Protein AF-A0A3P8HEU4-F1 (afdb_monomer)

Foldseek 3Di:
DDPPAAEAEDLAAVLLVVLQCLLQVQFDWDWDFDWDDDPPSYTYRPHTQTADRDHDPCVVVVVVVVVVVVPPCVCVPVPVPPPDDVVSVVLSVVCVVVSVSNLADHNVNCVVPVVRDSRCVVVSVVSVD

Nearest PDB structures (foldseek):
  4o8y-assembly1_B  TM=6.433E-01  e=1.343E-02  Saccharomyces cerevisiae S288C
  4ocl-assembly2_E  TM=6.417E-01  e=1.627E-02  Saccharomyces cerevisiae S288C
  4ocm-assembly1_B  TM=6.049E-01  e=1.627E-02  Saccharomyces cerevisiae S288C
  6fjv-assembly1_A  TM=5.441E-01  e=1.343E-02  Candidatus Caldarchaeum subterraneum
  6fvw-assembly1_V  TM=5.534E-01  e=4.240E-02  Saccharomyces cerevisiae S288C

Sequence (129 aa):
MEMSAAVHIGELAFLKMVLHAAKHPESSVNGILLSDQNCDSQIIITDYIPLFHSVINLTPMLETALYHVSQNSCLSKLNDRYTFNPNVNKKLKEILHLKVHRQIVDFDDHLNDVNCDFLNLQLSKSLCV

Organism: NCBI:txid31246

Mean predicted aligned error: 10.27 Å

InterPro domains:
  IPR005366 ER membrane protein complex subunit 8/9 [PF03665] (7-72)
  IPR005366 ER membrane protein complex subunit 8/9 [PF03665] (81-122)
  IPR005366 ER membrane protein complex subunit 8/9 [PTHR12941] (5-71)

pLDDT: mean 75.55, std 17.78, range [37.66, 95.5]

Structure (mmCIF, N/CA/C/O backbone):
data_AF-A0A3P8HEU4-F1
#
_entry.id   AF-A0A3P8HEU4-F1
#
loop_
_atom_site.group_PDB
_atom_site.id
_atom_site.type_symbol
_atom_site.label_atom_id
_atom_site.label_alt_id
_atom_site.label_comp_id
_atom_site.label_asym_id
_atom_site.label_entity_id
_atom_site.label_seq_id
_atom_site.pdbx_PDB_ins_code
_atom_site.Cartn_x
_atom_site.Cartn_y
_atom_site.Cartn_z
_atom_site.occupancy
_atom_site.B_iso_or_equiv
_atom_site.auth_seq_id
_atom_site.auth_comp_id
_atom_site.auth_asym_id
_atom_site.auth_atom_id
_atom_site.pdbx_PDB_model_num
ATOM 1 N N . MET A 1 1 ? 3.461 12.303 36.507 1.00 40.62 1 MET A N 1
ATOM 2 C CA . MET A 1 1 ? 2.433 11.498 35.823 1.00 40.62 1 MET A CA 1
ATOM 3 C C . MET A 1 1 ? 2.773 11.578 34.347 1.00 40.62 1 MET A C 1
ATOM 5 O O . MET A 1 1 ? 2.444 12.573 33.720 1.00 40.62 1 MET A O 1
ATOM 9 N N . GLU A 1 2 ? 3.592 10.651 33.848 1.00 45.94 2 GLU A N 1
ATOM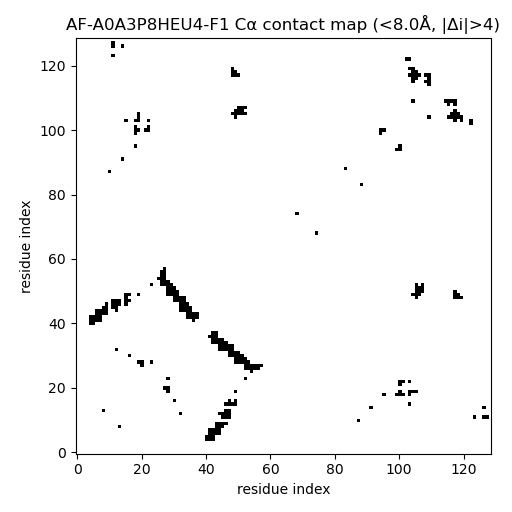 10 C CA . GLU A 1 2 ? 3.938 10.613 32.422 1.00 45.94 2 GLU A CA 1
ATOM 11 C C . GLU A 1 2 ? 2.681 10.219 31.646 1.00 45.94 2 GLU A C 1
ATOM 13 O O . GLU A 1 2 ? 2.132 9.137 31.847 1.00 45.94 2 GLU A O 1
ATOM 18 N N . MET A 1 3 ? 2.178 11.127 30.813 1.00 43.06 3 MET A N 1
ATOM 19 C CA . MET A 1 3 ? 1.160 10.794 29.825 1.00 43.06 3 MET A CA 1
ATOM 20 C C . MET A 1 3 ? 1.823 9.907 28.774 1.00 43.06 3 MET A C 1
ATOM 22 O O . MET A 1 3 ? 2.611 10.383 27.961 1.00 43.06 3 MET A O 1
ATOM 26 N N . SER A 1 4 ? 1.528 8.609 28.818 1.00 50.34 4 SER A N 1
ATOM 27 C CA . SER A 1 4 ? 1.822 7.707 27.709 1.00 50.34 4 SER A CA 1
ATOM 28 C C . SER A 1 4 ? 0.983 8.156 26.514 1.00 50.34 4 SER A C 1
ATOM 30 O O . SER A 1 4 ? -0.243 8.042 26.537 1.00 50.34 4 SER A O 1
ATOM 32 N N . ALA A 1 5 ? 1.628 8.737 25.505 1.00 59.69 5 ALA A N 1
ATOM 33 C CA . ALA A 1 5 ? 0.973 9.079 24.253 1.00 59.69 5 ALA A CA 1
ATOM 34 C C . ALA A 1 5 ? 0.682 7.776 23.497 1.00 59.69 5 ALA A C 1
ATOM 36 O O . ALA A 1 5 ? 1.588 7.138 22.960 1.00 59.69 5 ALA A O 1
ATOM 37 N N . ALA A 1 6 ? -0.581 7.355 23.489 1.00 69.88 6 ALA A N 1
ATOM 38 C CA . ALA A 1 6 ? -1.002 6.180 22.742 1.00 69.88 6 ALA A CA 1
ATOM 39 C C . ALA A 1 6 ? -1.051 6.516 21.243 1.00 69.88 6 ALA A C 1
ATOM 41 O O . ALA A 1 6 ? -1.735 7.454 20.824 1.00 69.88 6 ALA A O 1
ATOM 42 N N . VAL A 1 7 ? -0.328 5.741 20.432 1.00 78.62 7 VAL A N 1
ATOM 43 C CA . VAL A 1 7 ? -0.365 5.841 18.968 1.00 78.62 7 VAL A CA 1
ATOM 44 C C . VAL A 1 7 ? -1.219 4.702 18.428 1.00 78.62 7 VAL A C 1
ATOM 46 O O . VAL A 1 7 ? -0.928 3.532 18.673 1.00 78.62 7 VAL A O 1
ATOM 49 N N . HIS A 1 8 ? -2.273 5.035 17.688 1.00 82.62 8 HIS A N 1
ATOM 50 C CA . HIS A 1 8 ? -3.166 4.056 17.075 1.00 82.62 8 HIS A CA 1
ATOM 51 C C . HIS A 1 8 ? -2.986 4.053 15.566 1.00 82.62 8 HIS A C 1
ATOM 53 O O . HIS A 1 8 ? -3.049 5.100 14.930 1.00 82.62 8 HIS A O 1
ATOM 59 N N . ILE A 1 9 ? -2.796 2.869 14.988 1.00 85.25 9 ILE A N 1
ATOM 60 C CA . ILE A 1 9 ? -2.711 2.700 13.538 1.00 85.25 9 ILE A CA 1
ATOM 61 C C . ILE A 1 9 ? -4.090 2.321 13.011 1.00 85.25 9 ILE A C 1
ATOM 63 O O . ILE A 1 9 ? -4.650 1.299 13.409 1.00 85.25 9 ILE A O 1
ATOM 67 N N . GLY A 1 10 ? -4.642 3.151 12.131 1.00 87.12 10 GLY A N 1
ATOM 68 C CA . GLY A 1 10 ? -5.883 2.866 11.428 1.00 87.12 10 GLY A CA 1
ATOM 69 C C . GLY A 1 10 ? -5.749 1.650 10.512 1.00 87.12 10 GLY A C 1
ATOM 70 O O . GLY A 1 10 ? -4.675 1.352 9.987 1.00 87.12 10 GLY A O 1
ATOM 71 N N . GLU A 1 11 ? -6.865 0.954 10.294 1.00 88.00 11 GLU A N 1
ATOM 72 C CA . GLU A 1 11 ? -6.913 -0.237 9.441 1.00 88.00 11 GLU A CA 1
ATOM 73 C C . GLU A 1 11 ? -6.410 0.062 8.024 1.00 88.00 11 GLU A C 1
ATOM 75 O O . GLU A 1 11 ? -5.577 -0.675 7.508 1.00 88.00 11 GLU A O 1
ATOM 80 N N . LEU A 1 12 ? -6.838 1.178 7.424 1.00 90.75 12 LEU A N 1
ATOM 81 C CA . LEU A 1 12 ? -6.426 1.570 6.075 1.00 90.75 12 LEU A CA 1
ATOM 82 C C . LEU A 1 12 ? -4.904 1.742 5.957 1.00 90.75 12 LEU A C 1
ATOM 84 O O . LEU A 1 12 ? -4.291 1.151 5.066 1.00 90.75 12 LEU A O 1
ATOM 88 N N . ALA A 1 13 ? -4.304 2.508 6.873 1.00 91.38 13 ALA A N 1
ATOM 89 C CA . ALA A 1 13 ? -2.861 2.731 6.913 1.00 91.38 13 ALA A CA 1
ATOM 90 C C . ALA A 1 13 ? -2.103 1.401 7.026 1.00 91.38 13 ALA A C 1
ATOM 92 O O . ALA A 1 13 ? -1.177 1.137 6.259 1.00 91.38 13 ALA A O 1
ATOM 93 N N . PHE A 1 14 ? -2.556 0.524 7.926 1.00 90.12 14 PHE A N 1
ATOM 94 C CA . PHE A 1 14 ? -1.965 -0.796 8.111 1.00 90.12 14 PHE A CA 1
ATOM 95 C C . PHE A 1 14 ? -2.078 -1.675 6.855 1.00 90.12 14 PHE A C 1
ATOM 97 O O . PHE A 1 14 ? -1.098 -2.300 6.448 1.00 90.12 14 PHE A O 1
ATOM 104 N N . LEU A 1 15 ? -3.245 -1.713 6.206 1.00 90.75 15 LEU A N 1
ATOM 105 C CA . LEU A 1 15 ? -3.440 -2.509 4.994 1.00 90.75 15 LEU A CA 1
ATOM 106 C C . LEU A 1 15 ? -2.549 -2.009 3.854 1.00 90.75 15 LEU A C 1
ATOM 108 O O . LEU A 1 15 ? -1.884 -2.827 3.221 1.00 90.75 15 LEU A O 1
ATOM 112 N N . LYS A 1 16 ? -2.466 -0.694 3.616 1.00 92.94 16 LYS A N 1
ATOM 113 C CA . LYS A 1 16 ? -1.574 -0.151 2.579 1.00 92.94 16 LYS A CA 1
ATOM 114 C C . LYS A 1 16 ? -0.102 -0.455 2.863 1.00 92.94 16 LYS A C 1
ATOM 116 O O . LYS A 1 16 ? 0.608 -0.823 1.932 1.00 92.94 16 LYS A O 1
ATOM 121 N N . MET A 1 17 ? 0.341 -0.385 4.123 1.00 91.81 17 MET A N 1
ATOM 122 C CA . MET A 1 17 ? 1.704 -0.785 4.501 1.00 91.81 17 MET A CA 1
ATOM 123 C C . MET A 1 17 ? 1.999 -2.236 4.105 1.00 91.81 17 MET A C 1
ATOM 125 O O . MET A 1 17 ? 3.008 -2.512 3.456 1.00 91.81 17 MET A O 1
ATOM 129 N N . VAL A 1 18 ? 1.109 -3.168 4.466 1.00 89.75 18 VAL A N 1
ATOM 130 C CA . VAL A 1 18 ? 1.310 -4.592 4.155 1.00 89.75 18 VAL A CA 1
ATOM 131 C C . VAL A 1 18 ? 1.207 -4.856 2.653 1.00 89.75 18 VAL A C 1
ATOM 133 O O . VAL A 1 18 ? 1.979 -5.651 2.124 1.00 89.75 18 VAL A O 1
ATOM 136 N N . LEU A 1 19 ? 0.291 -4.189 1.947 1.00 91.62 19 LEU A N 1
ATOM 137 C CA . LEU A 1 19 ? 0.162 -4.313 0.495 1.00 91.62 19 LEU A CA 1
ATOM 138 C C . LEU A 1 19 ? 1.412 -3.804 -0.229 1.00 91.62 19 LEU A C 1
ATOM 140 O O . LEU A 1 19 ? 1.859 -4.465 -1.161 1.00 91.62 19 LEU A O 1
ATOM 144 N N . HIS A 1 20 ? 1.994 -2.688 0.217 1.00 93.44 20 HIS A N 1
ATOM 145 C CA . HIS A 1 20 ? 3.231 -2.148 -0.348 1.00 93.44 20 HIS A CA 1
ATOM 146 C C . HIS A 1 20 ? 4.385 -3.148 -0.186 1.00 93.44 20 HIS A C 1
ATOM 148 O O . HIS A 1 20 ? 5.023 -3.519 -1.169 1.00 93.44 20 HIS A O 1
ATOM 154 N N . ALA A 1 21 ? 4.573 -3.683 1.025 1.00 89.38 21 ALA A N 1
ATOM 155 C CA . ALA A 1 21 ? 5.584 -4.708 1.295 1.00 89.38 21 ALA A CA 1
ATOM 156 C C . ALA A 1 21 ? 5.348 -6.006 0.499 1.00 89.38 21 ALA A C 1
ATOM 158 O O . ALA A 1 21 ? 6.290 -6.625 0.015 1.00 89.38 21 ALA A O 1
ATOM 159 N N . ALA A 1 22 ? 4.090 -6.422 0.333 1.00 87.62 22 ALA A N 1
ATOM 160 C CA . ALA A 1 22 ? 3.742 -7.623 -0.423 1.00 87.62 22 ALA A CA 1
ATOM 161 C C . ALA A 1 22 ? 3.897 -7.454 -1.944 1.00 87.62 22 ALA A C 1
ATOM 163 O O . ALA A 1 22 ? 4.029 -8.456 -2.647 1.00 87.62 22 ALA A O 1
ATOM 164 N N . LYS A 1 23 ? 3.858 -6.218 -2.461 1.00 91.00 23 LYS A N 1
ATOM 165 C CA . LYS A 1 23 ? 4.114 -5.923 -3.877 1.00 91.00 23 LYS A CA 1
ATOM 166 C C . LYS A 1 23 ? 5.588 -6.098 -4.237 1.00 91.00 23 LYS A C 1
ATOM 168 O O . LYS A 1 23 ? 5.870 -6.603 -5.320 1.00 91.00 23 LYS A O 1
ATOM 173 N N . HIS A 1 24 ? 6.482 -5.735 -3.318 1.00 88.25 24 HIS A N 1
ATOM 174 C CA . HIS A 1 24 ? 7.933 -5.747 -3.511 1.00 88.25 24 HIS A CA 1
ATOM 175 C C . HIS A 1 24 ? 8.636 -6.606 -2.446 1.00 88.25 24 HIS A C 1
ATOM 177 O O . HIS A 1 24 ? 9.371 -6.072 -1.617 1.00 88.25 24 HIS A O 1
ATOM 183 N N . PRO A 1 25 ? 8.422 -7.935 -2.422 1.00 84.31 25 PRO A N 1
ATOM 184 C CA . PRO A 1 25 ? 9.027 -8.811 -1.415 1.00 84.31 25 PRO A CA 1
ATOM 185 C C . PRO A 1 25 ? 10.565 -8.849 -1.471 1.00 84.31 25 PRO A C 1
ATOM 187 O O . PRO A 1 25 ? 11.208 -9.206 -0.485 1.00 84.31 25 PRO A O 1
ATOM 190 N N . GLU A 1 26 ? 11.158 -8.508 -2.613 1.00 81.50 26 GLU A N 1
ATOM 191 C CA . GLU A 1 26 ? 12.602 -8.455 -2.842 1.00 81.50 26 GLU A CA 1
ATOM 192 C C . GLU A 1 26 ? 13.263 -7.129 -2.431 1.00 81.50 26 GLU A C 1
ATOM 194 O O . GLU A 1 26 ? 14.492 -7.067 -2.349 1.00 81.50 26 GLU A O 1
ATOM 199 N N . SER A 1 27 ? 12.472 -6.089 -2.153 1.00 80.56 27 SER A N 1
ATOM 200 C CA . SER A 1 27 ? 12.963 -4.740 -1.862 1.00 80.56 27 SER A CA 1
ATOM 201 C C . SER A 1 27 ? 12.492 -4.251 -0.499 1.00 80.56 27 SER A C 1
ATOM 203 O O . SER A 1 27 ? 11.441 -4.629 0.013 1.00 80.56 27 SER A O 1
ATOM 205 N N . SER A 1 28 ? 13.272 -3.356 0.103 1.00 83.56 28 SER A N 1
ATOM 206 C CA . SER A 1 28 ? 12.788 -2.619 1.266 1.00 83.56 28 SER A CA 1
ATOM 207 C C . SER A 1 28 ? 11.824 -1.538 0.800 1.00 83.56 28 SER A C 1
ATOM 209 O O . SER A 1 28 ? 12.117 -0.809 -0.145 1.00 83.56 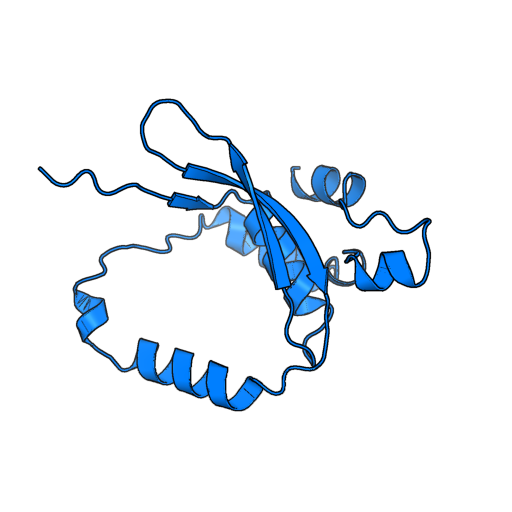28 SER A O 1
ATOM 211 N N . VAL A 1 29 ? 10.696 -1.422 1.492 1.00 88.38 29 VAL A N 1
ATOM 212 C CA . VAL A 1 29 ? 9.666 -0.431 1.186 1.00 88.38 29 VAL A CA 1
ATOM 213 C C . VAL A 1 29 ? 9.631 0.658 2.249 1.00 88.38 29 VAL A C 1
ATOM 215 O O . VAL A 1 29 ? 9.841 0.394 3.437 1.00 88.38 29 VAL A O 1
ATOM 218 N N . ASN A 1 30 ? 9.349 1.892 1.846 1.00 87.94 30 ASN A N 1
ATOM 219 C CA . ASN A 1 30 ? 9.151 3.008 2.769 1.00 87.94 30 ASN A CA 1
ATOM 220 C C . ASN A 1 30 ? 7.897 3.819 2.412 1.00 87.94 30 ASN A C 1
ATOM 222 O O . ASN A 1 30 ? 7.282 3.645 1.361 1.00 87.94 30 ASN A O 1
ATOM 226 N N . GLY A 1 31 ? 7.459 4.673 3.333 1.00 88.62 31 GLY A N 1
ATOM 227 C CA . GLY A 1 31 ? 6.304 5.527 3.097 1.00 88.62 31 GLY A CA 1
ATOM 228 C C . GLY A 1 31 ? 6.039 6.508 4.227 1.00 88.62 31 GLY A C 1
ATOM 229 O O . GLY A 1 31 ? 6.684 6.454 5.276 1.00 88.62 31 GLY A O 1
ATOM 230 N N . ILE A 1 32 ? 5.090 7.409 3.997 1.00 91.75 32 ILE A N 1
ATOM 231 C CA . ILE A 1 32 ? 4.692 8.455 4.941 1.00 91.75 32 ILE A CA 1
ATOM 232 C C . ILE A 1 32 ? 3.424 8.015 5.661 1.00 91.75 32 ILE A C 1
ATOM 234 O O . ILE A 1 32 ? 2.445 7.630 5.028 1.00 91.75 32 ILE A O 1
ATOM 238 N N . LEU A 1 33 ? 3.436 8.111 6.988 1.00 90.62 33 LEU A N 1
ATOM 239 C CA . LEU A 1 33 ? 2.260 7.904 7.825 1.00 90.62 33 LEU A CA 1
ATOM 240 C C . LEU A 1 33 ? 1.549 9.246 7.996 1.00 90.62 33 LEU A C 1
ATOM 242 O O . LEU A 1 33 ? 2.140 10.206 8.492 1.00 90.62 33 LEU A O 1
ATOM 246 N N . LEU A 1 34 ? 0.291 9.311 7.573 1.00 89.12 34 LEU A N 1
ATOM 247 C CA . LEU A 1 34 ? -0.573 10.461 7.800 1.00 89.12 34 LEU A CA 1
ATOM 248 C C . LEU A 1 34 ? -1.296 10.247 9.118 1.00 89.12 34 LEU A C 1
ATOM 250 O O . LEU A 1 34 ? -1.913 9.203 9.325 1.00 89.12 34 LEU A O 1
ATOM 254 N N . SER A 1 35 ? -1.219 11.227 10.007 1.00 86.62 35 SER A N 1
ATOM 255 C CA . SER A 1 35 ? -1.979 11.220 11.246 1.00 86.62 35 SER A CA 1
ATOM 256 C C . SER A 1 35 ? -2.947 12.382 11.290 1.00 86.62 35 SER A C 1
ATOM 258 O O . SER A 1 35 ? -2.652 13.478 10.812 1.00 86.62 35 SER A O 1
ATOM 260 N N . ASP A 1 36 ? -4.103 12.124 11.886 1.00 82.19 36 ASP A N 1
ATOM 261 C CA . ASP A 1 36 ? -4.973 13.185 12.358 1.00 82.19 36 ASP A CA 1
ATOM 262 C C . ASP A 1 36 ? -4.644 13.429 13.833 1.00 82.19 36 ASP A C 1
ATOM 264 O O . ASP A 1 36 ? -4.566 12.491 14.639 1.00 82.19 36 ASP A O 1
ATOM 268 N N . GLN A 1 37 ? -4.358 14.683 14.172 1.00 68.69 37 GLN A N 1
ATOM 269 C CA . GLN A 1 37 ? -4.062 15.059 15.547 1.00 68.69 37 GLN A CA 1
ATOM 270 C C . GLN A 1 37 ? -5.370 15.436 16.232 1.00 68.69 37 GLN A C 1
ATOM 272 O O . GLN A 1 37 ? -5.871 16.547 16.069 1.00 68.69 37 GLN A O 1
ATOM 277 N N . ASN A 1 38 ? -5.903 14.520 17.039 1.00 63.25 38 ASN A N 1
ATOM 278 C CA . ASN A 1 38 ? -6.991 14.848 17.952 1.00 63.25 38 ASN A CA 1
ATOM 279 C C . ASN A 1 38 ? -6.461 15.629 19.164 1.00 63.25 38 ASN A C 1
ATOM 281 O O . ASN A 1 38 ? -5.320 15.456 19.592 1.00 63.25 38 ASN A O 1
ATOM 285 N N . CYS A 1 39 ? -7.319 16.467 19.754 1.00 59.19 39 CYS A N 1
ATOM 286 C CA . CYS A 1 39 ? -6.975 17.343 20.878 1.00 59.19 39 CYS A CA 1
ATOM 287 C C . CYS A 1 39 ? -6.494 16.608 22.155 1.00 59.19 39 CYS A C 1
ATOM 289 O O . CYS A 1 39 ? -5.875 17.240 23.005 1.00 59.19 39 CYS A O 1
ATOM 291 N N . ASP A 1 40 ? -6.720 15.294 22.282 1.00 59.59 40 ASP A N 1
ATOM 292 C CA . ASP A 1 40 ? -6.493 14.502 23.506 1.00 59.59 40 ASP A CA 1
ATOM 293 C C . ASP A 1 40 ? -5.221 13.629 23.479 1.00 59.59 40 ASP A C 1
ATOM 295 O O . ASP A 1 40 ? -5.241 12.454 23.839 1.00 59.59 40 ASP A O 1
ATOM 299 N N . SER A 1 41 ? -4.075 14.197 23.083 1.00 68.62 41 SER A N 1
ATOM 300 C CA . SER A 1 41 ? -2.740 13.559 23.218 1.00 68.62 41 SER A CA 1
ATOM 301 C C . SER A 1 41 ? -2.591 12.158 22.590 1.00 68.62 41 SER A C 1
ATOM 303 O O . SER A 1 41 ? -1.652 11.425 22.906 1.00 68.62 41 SER A O 1
ATOM 305 N N . GLN A 1 42 ? -3.503 11.787 21.692 1.00 72.44 42 GLN A N 1
ATOM 306 C CA . GLN A 1 42 ? -3.552 10.499 21.012 1.00 72.44 42 GLN A CA 1
ATOM 307 C C . GLN A 1 42 ? -3.300 10.737 19.526 1.00 72.44 42 GLN A C 1
ATOM 309 O O . GLN A 1 42 ? -4.022 11.496 18.877 1.00 72.44 42 GLN A O 1
ATOM 314 N N . ILE A 1 43 ? -2.268 10.093 18.983 1.00 82.25 43 ILE A N 1
ATOM 315 C CA . ILE A 1 43 ? -1.934 10.199 17.561 1.00 82.25 43 ILE A CA 1
ATOM 316 C C . ILE A 1 43 ? -2.616 9.038 16.847 1.00 82.25 43 ILE A C 1
ATOM 318 O O . ILE A 1 43 ? -2.286 7.876 17.093 1.00 82.25 43 ILE A O 1
ATOM 322 N N . ILE A 1 44 ? -3.564 9.346 15.963 1.00 85.88 44 ILE A N 1
ATOM 323 C CA . ILE A 1 44 ? -4.240 8.339 15.145 1.00 85.88 44 ILE A CA 1
ATOM 324 C C . ILE A 1 44 ? -3.673 8.428 13.737 1.00 85.88 44 ILE A C 1
ATOM 326 O O . ILE A 1 44 ? -3.853 9.429 13.049 1.00 85.88 44 ILE A O 1
ATOM 330 N N . ILE A 1 45 ? -2.984 7.378 13.306 1.00 90.19 45 ILE A N 1
ATOM 331 C CA . ILE A 1 45 ? -2.518 7.243 11.931 1.00 90.19 45 ILE A CA 1
ATOM 332 C C . ILE A 1 45 ? -3.716 6.854 11.074 1.00 90.19 45 ILE A C 1
ATOM 334 O O . ILE A 1 45 ? -4.270 5.764 11.224 1.00 90.19 45 ILE A O 1
ATOM 338 N N . THR A 1 46 ? -4.126 7.752 10.194 1.00 90.81 46 THR A N 1
ATOM 339 C CA . THR A 1 46 ? -5.309 7.604 9.348 1.00 90.81 46 THR A CA 1
ATOM 340 C C . THR A 1 46 ? -4.977 6.967 8.008 1.00 90.81 46 THR A C 1
ATOM 342 O O . THR A 1 46 ? -5.777 6.179 7.502 1.00 90.81 46 THR A O 1
ATOM 345 N N . ASP A 1 47 ? -3.795 7.246 7.454 1.00 91.94 47 ASP A N 1
ATOM 346 C CA . ASP A 1 47 ? -3.401 6.731 6.145 1.00 91.94 47 ASP A CA 1
ATOM 347 C C . ASP A 1 47 ? -1.887 6.495 6.019 1.00 91.94 47 ASP A C 1
ATOM 349 O O . ASP A 1 47 ? -1.087 6.945 6.842 1.00 91.94 47 ASP A O 1
ATOM 353 N N . TYR A 1 48 ? -1.499 5.772 4.974 1.00 93.88 48 TYR A N 1
ATOM 354 C CA . TYR A 1 48 ? -0.116 5.512 4.595 1.00 93.88 48 TYR A CA 1
ATOM 355 C C . TYR A 1 48 ? 0.073 5.781 3.100 1.00 93.88 48 TYR A C 1
ATOM 357 O O . TYR A 1 48 ? -0.640 5.219 2.266 1.00 93.88 48 TYR A O 1
ATOM 365 N N . ILE A 1 49 ? 1.051 6.622 2.764 1.00 93.88 49 ILE A N 1
ATOM 366 C CA . ILE A 1 49 ? 1.443 6.914 1.384 1.00 93.88 49 ILE A CA 1
ATOM 367 C C . ILE A 1 49 ? 2.722 6.123 1.073 1.00 93.88 49 ILE A C 1
ATOM 369 O O . ILE A 1 49 ? 3.773 6.451 1.633 1.00 93.88 49 ILE A O 1
ATOM 373 N N . PRO A 1 50 ? 2.658 5.089 0.217 1.00 93.50 50 PRO A N 1
ATOM 374 C CA . PRO A 1 50 ? 3.840 4.361 -0.230 1.00 93.50 50 PRO A CA 1
ATOM 375 C C . PRO A 1 50 ? 4.728 5.274 -1.085 1.00 93.50 50 PRO A C 1
ATOM 377 O O . PRO A 1 50 ? 4.231 5.995 -1.949 1.00 93.50 50 PRO A O 1
ATOM 380 N N . LEU A 1 51 ? 6.035 5.275 -0.818 1.00 89.81 51 LEU A N 1
ATOM 381 C CA . LEU A 1 51 ? 6.980 6.135 -1.527 1.00 89.81 51 LEU A CA 1
ATOM 382 C C . LEU A 1 51 ? 7.886 5.329 -2.454 1.00 89.81 51 LEU A C 1
ATOM 384 O O . LEU A 1 51 ? 7.732 5.420 -3.663 1.00 89.81 51 LEU A O 1
ATOM 388 N N . PHE A 1 52 ? 8.822 4.565 -1.903 1.00 87.19 52 PHE A N 1
ATOM 389 C CA . PHE A 1 52 ? 9.879 3.947 -2.693 1.00 87.19 52 PHE A CA 1
ATOM 390 C C . PHE A 1 52 ? 10.046 2.464 -2.366 1.00 87.19 52 PHE A C 1
ATOM 392 O O . PHE A 1 52 ? 9.902 2.053 -1.204 1.00 87.19 52 PHE A O 1
ATOM 399 N N . HIS A 1 53 ? 10.470 1.704 -3.375 1.00 86.44 53 HIS A N 1
ATOM 400 C CA . HIS A 1 53 ? 10.841 0.288 -3.302 1.00 86.44 53 HIS A CA 1
ATOM 401 C C . HIS A 1 53 ? 12.289 0.068 -3.772 1.00 86.44 53 HIS A C 1
ATOM 403 O O . HIS A 1 53 ? 12.609 -0.817 -4.566 1.00 86.44 53 HIS A O 1
ATOM 409 N N . SER A 1 54 ? 13.205 0.897 -3.275 1.00 71.00 54 SER A N 1
ATOM 410 C CA . SER A 1 54 ? 14.627 0.811 -3.615 1.00 71.00 54 SER A CA 1
ATOM 411 C C . SER A 1 54 ? 15.358 -0.302 -2.851 1.00 71.00 54 SER A C 1
ATOM 413 O O . SER A 1 54 ? 15.058 -0.615 -1.697 1.00 71.00 54 SER A O 1
ATOM 415 N N . VAL A 1 55 ? 16.372 -0.892 -3.494 1.00 55.66 55 VAL A N 1
ATOM 416 C CA . VAL A 1 55 ? 17.168 -2.001 -2.947 1.00 55.66 55 VAL A CA 1
ATOM 417 C C . VAL A 1 55 ? 17.947 -1.547 -1.712 1.00 55.66 55 VAL A C 1
ATOM 419 O O . VAL A 1 55 ? 19.008 -0.933 -1.808 1.00 55.66 55 VAL A O 1
ATOM 422 N N . ILE A 1 56 ? 17.451 -1.910 -0.535 1.00 54.19 56 ILE A N 1
ATOM 423 C CA . ILE A 1 56 ? 18.248 -1.978 0.687 1.00 54.19 56 ILE A CA 1
ATOM 424 C C . ILE A 1 56 ? 18.310 -3.464 1.039 1.00 54.19 56 ILE A C 1
ATOM 426 O O . ILE A 1 56 ? 17.287 -4.063 1.367 1.00 54.19 56 ILE A O 1
ATOM 430 N N . ASN A 1 57 ? 19.492 -4.077 0.919 1.00 48.00 57 ASN A N 1
ATOM 431 C CA . ASN A 1 57 ? 19.741 -5.480 1.279 1.00 48.00 57 ASN A CA 1
ATOM 432 C C . ASN A 1 57 ? 19.645 -5.665 2.808 1.00 48.00 57 ASN A C 1
ATOM 434 O O . ASN A 1 57 ? 20.653 -5.855 3.487 1.00 48.00 57 ASN A O 1
ATOM 438 N N . LEU A 1 58 ? 18.435 -5.565 3.363 1.00 50.16 58 LEU A N 1
A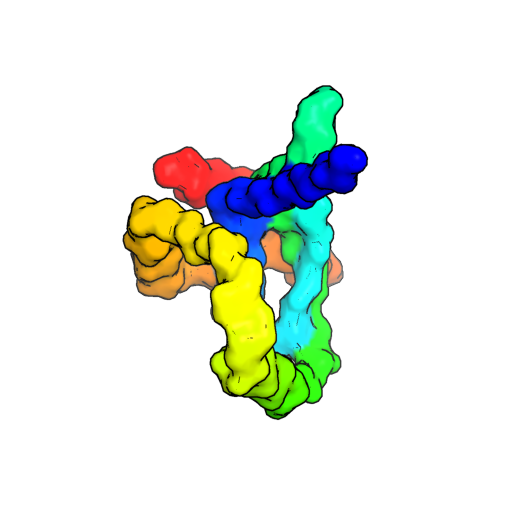TOM 439 C CA . LEU A 1 58 ? 18.152 -5.651 4.799 1.00 50.16 58 LEU A CA 1
ATOM 440 C C . LEU A 1 58 ? 17.603 -7.015 5.229 1.00 50.16 58 LEU A C 1
ATOM 442 O O . LEU A 1 58 ? 17.393 -7.207 6.420 1.00 50.16 58 LEU A O 1
ATOM 446 N N . THR A 1 59 ? 17.405 -7.972 4.320 1.00 52.94 59 THR A N 1
ATOM 447 C CA . THR A 1 59 ? 16.813 -9.289 4.622 1.00 52.94 59 THR A CA 1
ATOM 448 C C . THR A 1 59 ? 17.465 -10.012 5.812 1.00 52.94 59 THR A C 1
ATOM 450 O O . THR A 1 59 ? 16.739 -10.311 6.759 1.00 52.94 59 THR A O 1
ATOM 453 N N . PRO A 1 60 ? 18.801 -10.189 5.907 1.00 56.47 60 PRO A N 1
ATOM 454 C CA . PRO A 1 60 ? 19.390 -10.836 7.079 1.00 56.47 60 PRO A CA 1
ATOM 455 C C . PRO A 1 60 ? 19.362 -9.948 8.329 1.00 56.47 60 PRO A C 1
ATOM 457 O O . PRO A 1 60 ? 19.270 -10.473 9.435 1.00 56.47 60 PRO A O 1
ATOM 460 N N . MET A 1 61 ? 19.441 -8.619 8.183 1.00 49.41 61 MET A N 1
ATOM 461 C CA . MET A 1 61 ? 19.534 -7.672 9.304 1.00 49.41 61 MET A CA 1
ATOM 462 C C . MET A 1 61 ? 18.171 -7.430 9.965 1.00 49.41 61 MET A C 1
ATOM 464 O O . MET A 1 61 ? 18.094 -7.291 11.182 1.00 49.41 61 MET A O 1
ATOM 468 N N . LEU A 1 62 ? 17.094 -7.440 9.177 1.00 50.12 62 LEU A N 1
ATOM 469 C CA . LEU A 1 62 ? 15.714 -7.398 9.649 1.00 50.12 62 LEU A CA 1
ATOM 470 C C . LEU A 1 62 ? 15.308 -8.739 10.262 1.00 50.12 62 LEU A C 1
ATOM 472 O O . LEU A 1 62 ? 14.711 -8.744 11.333 1.00 50.12 62 LEU A O 1
ATOM 476 N N . GLU A 1 63 ? 15.668 -9.866 9.642 1.00 56.91 63 GLU A N 1
ATOM 477 C CA . GLU A 1 63 ? 15.434 -11.192 10.226 1.00 56.91 63 GLU A CA 1
ATOM 478 C C . GLU A 1 63 ? 16.169 -11.355 11.558 1.00 56.91 63 GLU A C 1
ATOM 480 O O . GLU A 1 63 ? 15.554 -11.776 12.536 1.00 56.91 63 GLU A O 1
ATOM 485 N N . THR A 1 64 ? 17.445 -10.956 11.650 1.00 60.47 64 THR A N 1
ATOM 486 C CA . THR A 1 64 ? 18.166 -10.962 12.936 1.00 60.47 64 THR A CA 1
ATOM 487 C C . THR A 1 64 ? 17.604 -9.947 13.916 1.00 60.47 64 THR A C 1
ATOM 489 O O . THR A 1 64 ? 17.472 -10.286 15.086 1.00 60.47 64 THR A O 1
ATOM 492 N N . ALA A 1 65 ? 17.210 -8.745 13.492 1.00 61.25 65 ALA A N 1
ATOM 493 C CA . ALA A 1 65 ? 16.575 -7.782 14.388 1.00 61.25 65 ALA A CA 1
ATOM 494 C C . ALA A 1 65 ? 15.256 -8.329 14.955 1.00 61.25 65 ALA A C 1
ATOM 496 O O . ALA A 1 65 ? 15.076 -8.333 16.170 1.00 61.25 65 ALA A O 1
ATOM 497 N N . LEU A 1 66 ? 14.367 -8.863 14.111 1.00 51.22 66 LEU A N 1
ATOM 498 C CA . LEU A 1 66 ? 13.099 -9.469 14.529 1.00 51.22 66 LEU A CA 1
ATOM 499 C C . LEU A 1 66 ? 13.317 -10.724 15.380 1.00 51.22 66 LEU A C 1
ATOM 501 O O . LEU A 1 66 ? 12.630 -10.906 16.384 1.00 51.22 66 LEU A O 1
ATOM 505 N N . TYR A 1 67 ? 14.307 -11.550 15.045 1.00 64.94 67 TYR A N 1
ATOM 506 C CA . TYR A 1 67 ? 14.706 -12.701 15.850 1.00 64.94 67 TYR A CA 1
ATOM 507 C C . TYR A 1 67 ? 15.237 -12.263 17.224 1.00 64.94 67 TYR A C 1
ATOM 509 O O . TYR A 1 67 ? 14.786 -12.776 18.244 1.00 64.94 67 TYR A O 1
ATOM 517 N N . HIS A 1 68 ? 16.111 -11.256 17.293 1.00 61.41 68 HIS A N 1
ATOM 518 C CA . HIS A 1 68 ? 16.656 -10.724 18.550 1.00 61.41 68 HIS A CA 1
ATOM 519 C C . HIS A 1 68 ? 15.573 -10.056 19.402 1.00 61.41 68 HIS A C 1
ATOM 521 O O . HIS A 1 68 ? 15.577 -10.196 20.623 1.00 61.41 68 HIS A O 1
ATOM 527 N N . VAL A 1 69 ? 14.621 -9.371 18.768 1.00 55.69 69 VAL A N 1
ATOM 528 C CA . VAL A 1 69 ? 13.433 -8.809 19.418 1.00 55.69 69 VAL A CA 1
ATOM 529 C C . VAL A 1 69 ? 12.539 -9.934 19.953 1.00 55.69 69 VAL A C 1
ATOM 531 O O . VAL A 1 69 ? 12.127 -9.857 21.104 1.00 55.69 69 VAL A O 1
ATOM 534 N N . SER A 1 70 ? 12.320 -11.021 19.200 1.00 56.12 70 SER A N 1
ATOM 535 C CA . SER A 1 70 ? 11.537 -12.178 19.672 1.00 56.12 70 SER A CA 1
ATOM 536 C C . SER A 1 70 ? 12.197 -12.944 20.825 1.00 56.12 70 SER A C 1
ATOM 538 O O . SER A 1 70 ? 11.497 -13.462 21.692 1.00 56.12 70 SER A O 1
ATOM 540 N N . GLN A 1 71 ? 13.534 -12.992 20.852 1.00 54.00 71 GLN A N 1
ATOM 541 C CA . GLN A 1 71 ? 14.302 -13.726 21.859 1.00 54.00 71 GLN A CA 1
ATOM 542 C C . GLN A 1 71 ? 14.587 -12.891 23.115 1.00 54.00 71 GLN A C 1
ATOM 544 O O . GLN A 1 71 ? 14.837 -13.452 24.185 1.00 54.00 71 GLN A O 1
ATOM 549 N N . ASN A 1 72 ? 14.533 -11.557 23.029 1.00 49.12 72 ASN A N 1
ATOM 550 C CA . ASN A 1 72 ? 14.683 -10.688 24.192 1.00 49.12 72 ASN A CA 1
ATOM 551 C C . ASN A 1 72 ? 13.408 -10.703 25.046 1.00 49.12 72 ASN A C 1
ATOM 553 O O . ASN A 1 72 ? 12.462 -9.937 24.860 1.00 49.12 72 ASN A O 1
ATOM 557 N N . SER A 1 73 ? 13.443 -11.531 26.085 1.00 47.94 73 SER A N 1
ATOM 558 C CA . SER A 1 73 ? 12.435 -11.680 27.138 1.00 47.94 73 SER A CA 1
ATOM 559 C C . SER A 1 73 ? 12.135 -10.401 27.947 1.00 47.94 73 SER A C 1
ATOM 561 O O . SER A 1 73 ? 11.252 -10.419 28.803 1.00 47.94 73 SER A O 1
ATOM 563 N N . CYS A 1 74 ? 12.787 -9.264 27.666 1.00 45.59 74 CYS A N 1
ATOM 564 C CA . CYS A 1 74 ? 12.419 -7.951 28.218 1.00 45.59 74 CYS A CA 1
ATOM 565 C C . CYS A 1 74 ? 11.108 -7.393 27.617 1.00 45.59 74 CYS A C 1
ATOM 567 O O . CYS A 1 74 ? 10.459 -6.544 28.228 1.00 45.59 74 CYS A O 1
ATOM 569 N N . LEU A 1 75 ? 10.638 -7.941 26.487 1.00 46.22 75 LEU A N 1
ATOM 570 C CA . LEU A 1 75 ? 9.284 -7.684 25.976 1.00 46.22 75 LEU A CA 1
ATOM 571 C C . LEU A 1 75 ? 8.176 -8.321 26.831 1.00 46.22 75 LEU A C 1
ATOM 573 O O . LEU A 1 75 ? 7.009 -8.013 26.629 1.00 46.22 75 LEU A O 1
ATOM 577 N N . SER A 1 76 ? 8.507 -9.142 27.835 1.00 43.06 76 SER A N 1
ATOM 578 C CA . SER A 1 76 ? 7.518 -9.644 28.807 1.00 43.06 76 SER A 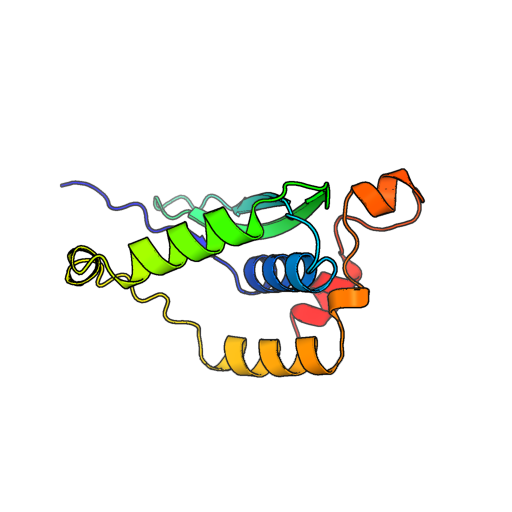CA 1
ATOM 579 C C . SER A 1 76 ? 6.904 -8.543 29.688 1.00 43.06 76 SER A C 1
ATOM 581 O O . SER A 1 76 ? 5.925 -8.796 30.389 1.00 43.06 76 SER A O 1
ATOM 583 N N . LYS A 1 77 ? 7.442 -7.313 29.632 1.00 43.91 77 LYS A N 1
ATOM 584 C CA . LYS A 1 77 ? 6.824 -6.102 30.198 1.00 43.91 77 LYS A CA 1
ATOM 585 C C . LYS A 1 77 ? 6.137 -5.204 29.167 1.00 43.91 77 LYS A C 1
ATOM 587 O O . LYS A 1 77 ? 5.436 -4.285 29.579 1.00 43.91 77 LYS A O 1
ATOM 592 N N . LEU A 1 78 ? 6.266 -5.477 27.866 1.00 42.56 78 LEU A N 1
ATOM 593 C CA . LEU A 1 78 ? 5.387 -4.883 26.863 1.00 42.56 78 LEU A CA 1
ATOM 594 C C . LEU A 1 78 ? 4.114 -5.721 26.799 1.00 42.56 78 LEU A C 1
ATOM 596 O O . LEU A 1 78 ? 3.895 -6.546 25.918 1.00 42.56 78 LEU A O 1
ATOM 600 N N . ASN A 1 79 ? 3.229 -5.434 27.746 1.00 37.66 79 ASN A N 1
ATOM 601 C CA . ASN A 1 79 ? 1.803 -5.724 27.636 1.00 37.66 79 ASN A CA 1
ATOM 602 C C . ASN A 1 79 ? 1.124 -4.832 26.573 1.00 37.66 79 ASN A C 1
ATOM 604 O O . ASN A 1 79 ? -0.094 -4.654 26.603 1.00 37.66 79 ASN A O 1
ATOM 608 N N . ASP A 1 80 ? 1.885 -4.291 25.621 1.00 43.62 80 ASP A N 1
ATOM 609 C CA . ASP A 1 80 ? 1.371 -3.575 24.467 1.00 43.62 80 ASP A CA 1
ATOM 610 C C . ASP A 1 80 ? 0.989 -4.629 23.443 1.00 43.62 80 ASP A C 1
ATOM 612 O O . ASP A 1 80 ? 1.710 -4.985 22.511 1.00 43.62 80 ASP A O 1
ATOM 616 N N . ARG A 1 81 ? -0.174 -5.213 23.716 1.00 42.34 81 ARG A N 1
ATOM 617 C CA . ARG A 1 81 ? -0.916 -6.041 22.788 1.00 42.34 81 ARG A CA 1
ATOM 618 C C . ARG A 1 81 ? -0.948 -5.313 21.442 1.00 42.34 81 ARG A C 1
ATOM 620 O O . ARG A 1 81 ? -1.754 -4.405 21.256 1.00 42.34 81 ARG A O 1
ATOM 627 N N . TYR A 1 82 ? -0.170 -5.772 20.463 1.00 47.78 82 TYR A N 1
ATOM 628 C CA . TYR A 1 82 ? -0.567 -5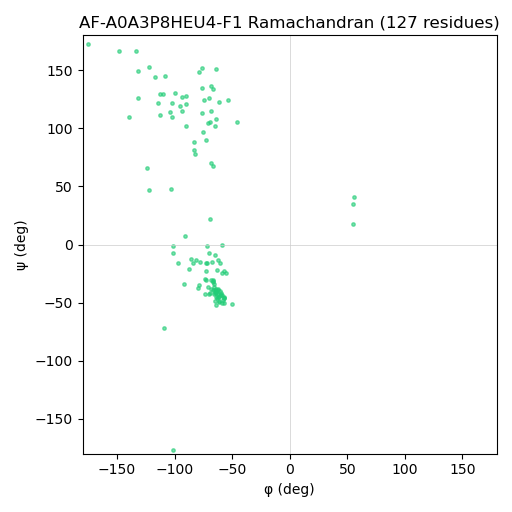.640 19.063 1.00 47.78 82 TYR A CA 1
ATOM 629 C C . TYR A 1 82 ? -1.800 -6.537 18.866 1.00 47.78 82 TYR A C 1
ATOM 631 O O . TYR A 1 82 ? -1.748 -7.604 18.257 1.00 47.78 82 TYR A O 1
ATOM 639 N N . THR A 1 83 ? -2.922 -6.168 19.491 1.00 41.66 83 THR A N 1
ATOM 640 C CA . THR A 1 83 ? -4.219 -6.797 19.269 1.00 41.66 83 THR A CA 1
ATOM 641 C C . THR A 1 83 ? -4.687 -6.346 17.905 1.00 41.66 83 THR A C 1
ATOM 643 O O . THR A 1 83 ? -5.355 -5.325 17.763 1.00 41.66 83 THR A O 1
ATOM 646 N N . PHE A 1 84 ? -4.322 -7.119 16.889 1.00 52.41 84 PHE A N 1
ATOM 647 C CA . PHE A 1 84 ? -5.001 -7.047 15.611 1.00 52.41 84 PHE A CA 1
ATOM 648 C C . PHE A 1 84 ? -6.455 -7.420 15.848 1.00 52.41 84 PHE A C 1
ATOM 650 O O . PHE A 1 84 ? -6.759 -8.502 16.358 1.00 52.41 84 PHE A O 1
ATOM 657 N N . ASN A 1 85 ? -7.358 -6.514 15.488 1.00 59.66 85 ASN A N 1
ATOM 658 C CA . ASN A 1 85 ? -8.768 -6.842 15.428 1.00 59.66 85 ASN A CA 1
ATOM 659 C C . ASN A 1 85 ? -8.911 -8.093 14.529 1.00 59.66 85 ASN A C 1
ATOM 661 O O . ASN A 1 85 ? -8.410 -8.079 13.401 1.00 59.66 85 ASN A O 1
ATOM 665 N N . PRO A 1 86 ? -9.532 -9.194 14.995 1.00 63.47 86 PRO A N 1
ATOM 666 C CA . PRO A 1 86 ? -9.636 -10.433 14.219 1.00 63.47 86 PRO A CA 1
ATOM 667 C C . PRO A 1 86 ? -10.279 -10.224 12.838 1.00 63.47 86 PRO A C 1
ATOM 669 O O . PRO A 1 86 ? -9.973 -10.968 11.902 1.00 63.47 86 PRO A O 1
ATOM 672 N N . ASN A 1 87 ? -11.092 -9.176 12.679 1.00 69.75 87 ASN A N 1
ATOM 673 C CA . ASN A 1 87 ? -11.663 -8.774 11.395 1.00 69.75 87 ASN A CA 1
ATOM 674 C C . ASN A 1 87 ? -10.586 -8.324 10.394 1.00 69.75 87 ASN A C 1
ATOM 676 O O . ASN A 1 87 ? -10.625 -8.738 9.236 1.00 69.75 87 ASN A O 1
ATOM 680 N N . VAL A 1 88 ? -9.573 -7.582 10.854 1.00 69.50 88 VAL A N 1
ATOM 681 C CA . VAL A 1 88 ? -8.440 -7.132 10.027 1.00 69.50 88 VAL A CA 1
ATOM 682 C C . VAL A 1 88 ? -7.634 -8.331 9.538 1.00 69.50 88 VAL A C 1
ATOM 684 O O . VAL A 1 88 ? -7.282 -8.389 8.368 1.00 69.50 88 VAL A O 1
ATOM 687 N N . ASN A 1 89 ? -7.413 -9.349 10.377 1.00 70.19 89 ASN A N 1
ATOM 688 C CA . ASN A 1 89 ? -6.701 -10.567 9.966 1.00 70.19 89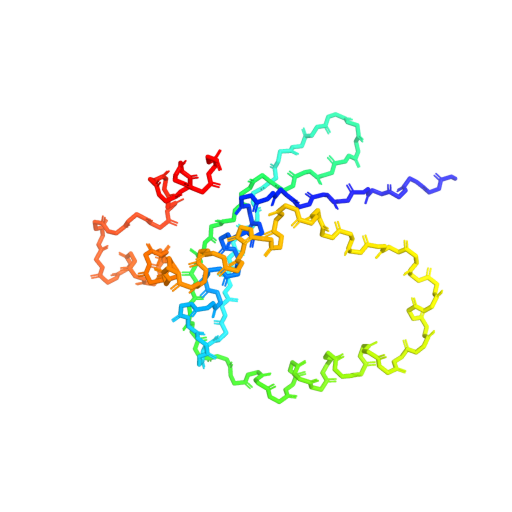 ASN A CA 1
ATOM 689 C C . ASN A 1 89 ? -7.450 -11.360 8.888 1.00 70.19 89 ASN A C 1
ATOM 691 O O . ASN A 1 89 ? -6.828 -11.920 7.982 1.00 70.19 89 ASN A O 1
ATOM 695 N N . LYS A 1 90 ? -8.783 -11.433 8.982 1.00 74.25 90 LYS A N 1
ATOM 696 C CA . LYS A 1 90 ? -9.613 -12.086 7.963 1.00 74.25 90 LYS A CA 1
ATOM 697 C C . LYS A 1 90 ? -9.530 -11.328 6.638 1.00 74.25 90 LYS A C 1
ATOM 699 O O . LYS A 1 90 ? -9.240 -11.944 5.614 1.00 74.25 90 LYS A O 1
ATOM 704 N N . LYS A 1 91 ? -9.703 -10.005 6.686 1.00 79.69 91 LYS A N 1
ATOM 705 C CA . LYS A 1 91 ? -9.616 -9.123 5.518 1.00 79.69 91 LYS A CA 1
ATOM 706 C C . LYS A 1 91 ? -8.228 -9.152 4.883 1.00 79.69 91 LYS A C 1
ATOM 708 O O . LYS A 1 91 ? -8.118 -9.298 3.675 1.00 79.69 91 LYS A O 1
ATOM 713 N N . LEU A 1 92 ? -7.167 -9.127 5.691 1.00 77.25 92 LEU A N 1
ATOM 714 C CA . LEU A 1 92 ? -5.782 -9.226 5.231 1.00 77.25 92 LEU A CA 1
ATOM 715 C C . LEU A 1 92 ? -5.545 -10.518 4.436 1.00 77.25 92 LEU A C 1
ATOM 717 O O . LEU A 1 92 ? -4.987 -10.487 3.342 1.00 77.25 92 LEU A O 1
ATOM 721 N N . LYS A 1 93 ? -5.997 -11.663 4.963 1.00 73.69 93 LYS A N 1
ATOM 722 C CA . LYS A 1 93 ? -5.885 -12.949 4.259 1.00 73.69 93 LYS A CA 1
ATOM 723 C C . LYS A 1 93 ? -6.616 -12.926 2.920 1.00 73.69 93 LYS A C 1
ATOM 725 O O . LYS A 1 93 ? -6.083 -13.429 1.934 1.00 73.69 93 LYS A O 1
ATOM 730 N N . GLU A 1 94 ? -7.805 -12.334 2.885 1.00 81.00 94 GLU A N 1
ATOM 731 C CA . GLU A 1 94 ? -8.603 -12.201 1.668 1.00 81.00 94 GLU A CA 1
ATOM 732 C C . GLU A 1 94 ? -7.910 -11.317 0.623 1.00 81.00 94 GLU A C 1
ATOM 734 O O . GLU A 1 94 ? -7.676 -11.774 -0.494 1.00 81.00 94 GLU A O 1
ATOM 739 N N . ILE A 1 95 ? -7.486 -10.101 0.981 1.00 79.94 95 ILE A N 1
ATOM 740 C CA . ILE A 1 95 ? -6.854 -9.177 0.024 1.00 79.94 95 ILE A CA 1
ATOM 741 C C . ILE A 1 95 ? -5.492 -9.683 -0.475 1.00 79.94 95 ILE A C 1
ATOM 743 O O . ILE A 1 95 ? -5.127 -9.446 -1.630 1.00 79.94 95 ILE A O 1
ATOM 747 N N . LEU A 1 96 ? -4.746 -10.421 0.357 1.00 75.38 96 LEU A N 1
ATOM 748 C CA . LEU A 1 96 ? -3.508 -11.075 -0.067 1.00 75.38 96 LEU A CA 1
ATOM 749 C C . LEU A 1 96 ? -3.798 -12.226 -1.036 1.00 75.38 96 LEU A C 1
ATOM 751 O O . LEU A 1 96 ? -3.116 -12.343 -2.056 1.00 75.38 96 LEU A O 1
ATOM 755 N N . HIS A 1 97 ? -4.835 -13.029 -0.772 1.00 76.75 97 HIS A N 1
ATOM 756 C CA . HIS A 1 97 ? -5.266 -14.104 -1.668 1.00 76.75 97 HIS A CA 1
ATOM 757 C C . HIS A 1 97 ? -5.759 -13.569 -3.020 1.00 76.75 97 HIS A C 1
ATOM 759 O O . HIS A 1 97 ? -5.383 -14.095 -4.068 1.00 76.75 97 HIS A O 1
ATOM 765 N N . LEU A 1 98 ? -6.519 -12.470 -3.005 1.00 85.12 98 LEU A N 1
ATOM 766 C CA . LEU A 1 98 ? -6.980 -11.746 -4.195 1.00 85.12 98 LEU A CA 1
ATOM 767 C C . LEU A 1 98 ? -5.861 -10.968 -4.910 1.00 85.12 98 LEU A C 1
ATOM 769 O O . LEU A 1 98 ? -6.098 -10.352 -5.947 1.00 85.12 98 LEU A O 1
ATOM 773 N N . LYS A 1 99 ? -4.631 -11.006 -4.381 1.00 85.44 99 LYS A N 1
ATOM 774 C CA . LYS A 1 99 ? -3.445 -10.329 -4.922 1.00 85.44 99 LYS A CA 1
ATOM 775 C C . LYS A 1 99 ? -3.638 -8.823 -5.116 1.00 85.44 99 LYS A C 1
ATOM 777 O O . LYS A 1 99 ? -3.065 -8.235 -6.034 1.00 85.44 99 LYS A O 1
ATOM 782 N N . VAL A 1 100 ? -4.395 -8.190 -4.218 1.00 90.50 100 VAL A N 1
ATOM 783 C CA . VAL A 1 100 ? -4.636 -6.736 -4.218 1.00 90.50 100 VAL A CA 1
ATOM 784 C C . VAL A 1 100 ? -3.324 -5.953 -4.098 1.00 90.50 100 VAL A C 1
ATOM 786 O O . VAL A 1 100 ? -3.228 -4.845 -4.609 1.00 90.50 100 VAL A O 1
ATOM 789 N N . HIS A 1 101 ? -2.273 -6.554 -3.526 1.00 87.25 101 HIS A N 1
ATOM 790 C CA . HIS A 1 101 ? -0.934 -5.955 -3.451 1.00 87.25 101 HIS A CA 1
ATOM 791 C C . HIS A 1 101 ? -0.367 -5.588 -4.828 1.00 87.25 101 HIS A C 1
ATOM 793 O O . HIS A 1 101 ? 0.460 -4.702 -4.924 1.00 87.25 101 HIS A O 1
ATOM 799 N N . ARG A 1 102 ? -0.833 -6.196 -5.924 1.00 91.38 102 ARG A N 1
ATOM 800 C CA . ARG A 1 102 ? -0.409 -5.808 -7.281 1.00 91.38 102 ARG A CA 1
ATOM 801 C C . ARG A 1 102 ? -0.984 -4.468 -7.745 1.00 91.38 102 ARG A C 1
ATOM 803 O O . ARG A 1 102 ? -0.522 -3.938 -8.746 1.00 91.38 102 ARG A O 1
ATOM 810 N N . GLN A 1 103 ? -2.019 -3.976 -7.067 1.00 93.75 103 GLN A N 1
ATOM 811 C CA . GLN A 1 103 ? -2.754 -2.766 -7.433 1.00 93.75 103 GLN A CA 1
ATOM 812 C C . GLN A 1 103 ? -2.285 -1.535 -6.661 1.00 93.75 103 GLN A C 1
ATOM 814 O O . GLN A 1 103 ? -2.638 -0.427 -7.050 1.00 93.75 103 GLN A O 1
ATOM 819 N N . ILE A 1 104 ? -1.539 -1.715 -5.563 1.00 94.88 104 ILE A N 1
ATOM 820 C CA . ILE A 1 104 ? -0.978 -0.571 -4.848 1.00 94.88 104 ILE A CA 1
ATOM 821 C C . ILE A 1 104 ? 0.098 0.074 -5.717 1.00 94.88 104 ILE A C 1
ATOM 823 O O . ILE A 1 104 ? 0.896 -0.618 -6.350 1.00 94.88 104 ILE A O 1
ATOM 827 N N . VAL A 1 105 ? 0.077 1.394 -5.772 1.00 95.50 105 VAL A N 1
ATOM 828 C CA . VAL A 1 105 ? 1.004 2.221 -6.541 1.00 95.50 105 VAL A CA 1
ATOM 829 C C . VAL A 1 105 ? 1.845 3.002 -5.553 1.00 95.50 105 VAL A C 1
ATOM 831 O O . VAL A 1 105 ? 1.278 3.632 -4.663 1.00 95.50 105 VAL A O 1
ATOM 834 N N . ASP A 1 106 ? 3.161 2.974 -5.689 1.00 94.12 106 ASP A N 1
ATOM 835 C CA . ASP A 1 106 ? 4.040 3.842 -4.912 1.00 94.12 106 ASP A CA 1
ATOM 836 C C . ASP A 1 106 ? 4.535 5.041 -5.730 1.00 94.12 106 ASP A C 1
ATOM 838 O O . ASP A 1 106 ? 4.087 5.292 -6.853 1.00 94.12 106 ASP A O 1
ATOM 842 N N . PHE A 1 107 ? 5.393 5.865 -5.136 1.00 92.00 107 PHE A N 1
ATOM 843 C CA . PHE A 1 107 ? 5.910 7.045 -5.814 1.00 92.00 107 PHE A CA 1
ATOM 844 C C . PHE A 1 107 ? 6.938 6.681 -6.895 1.00 92.00 107 PHE A C 1
ATOM 846 O O . PHE A 1 107 ? 6.992 7.378 -7.903 1.00 92.00 107 PHE A O 1
ATOM 853 N N . ASP A 1 108 ? 7.686 5.580 -6.758 1.00 91.62 108 ASP A N 1
ATOM 854 C CA . ASP A 1 108 ? 8.551 5.061 -7.830 1.00 91.62 108 ASP A CA 1
ATOM 855 C C . ASP A 1 108 ? 7.736 4.699 -9.087 1.00 91.62 108 ASP A C 1
ATOM 857 O O . ASP A 1 108 ? 8.111 5.074 -10.201 1.00 91.62 108 ASP A O 1
ATOM 861 N N . ASP A 1 109 ? 6.582 4.041 -8.937 1.00 91.94 109 ASP A N 1
ATOM 862 C CA . ASP A 1 109 ? 5.656 3.797 -10.052 1.00 91.94 109 ASP A CA 1
ATOM 863 C C . ASP A 1 109 ? 5.192 5.115 -10.701 1.00 91.94 109 ASP A C 1
ATOM 865 O O . ASP A 1 109 ? 5.179 5.236 -11.926 1.00 91.94 109 ASP A O 1
ATOM 869 N N . HIS A 1 110 ? 4.850 6.119 -9.887 1.00 92.56 110 HIS A N 1
ATOM 870 C CA . HIS A 1 110 ? 4.422 7.439 -10.364 1.00 92.56 110 HIS A CA 1
ATOM 871 C C . HIS A 1 110 ? 5.530 8.207 -11.100 1.00 92.56 110 HIS A C 1
ATOM 873 O O . HIS A 1 110 ? 5.256 8.934 -12.056 1.00 92.56 110 HIS A O 1
ATOM 879 N N . LEU A 1 111 ? 6.791 8.042 -10.693 1.00 90.44 111 LEU A N 1
ATOM 880 C CA . LEU A 1 111 ? 7.934 8.608 -11.412 1.00 90.44 111 LEU A CA 1
ATOM 881 C C . LEU A 1 111 ? 8.114 7.966 -12.796 1.00 90.44 111 LEU A C 1
ATOM 883 O O . LEU A 1 111 ? 8.568 8.643 -13.721 1.00 90.44 111 LEU A O 1
ATOM 887 N N . ASN A 1 112 ? 7.744 6.690 -12.950 1.00 91.19 112 ASN A N 1
ATOM 888 C CA . ASN A 1 112 ? 7.778 5.984 -14.232 1.00 91.19 112 ASN A CA 1
ATOM 889 C C . ASN A 1 112 ? 6.569 6.318 -15.126 1.00 91.19 112 ASN A C 1
ATOM 891 O O . ASN A 1 112 ? 6.725 6.446 -16.342 1.00 91.19 112 ASN A O 1
ATOM 895 N N . ASP A 1 113 ? 5.380 6.478 -14.539 1.00 94.00 113 ASP A N 1
ATOM 896 C CA . ASP A 1 113 ? 4.160 6.925 -15.216 1.00 94.00 113 ASP A CA 1
ATOM 897 C C . ASP A 1 113 ? 3.373 7.895 -14.324 1.00 94.00 113 ASP A C 1
ATOM 899 O O . ASP A 1 113 ? 2.729 7.509 -13.349 1.00 94.00 113 ASP A O 1
ATOM 903 N N . VAL A 1 114 ? 3.356 9.174 -14.707 1.00 93.44 114 VAL A N 1
ATOM 904 C CA . VAL A 1 114 ? 2.688 10.254 -13.959 1.00 93.44 114 VAL A CA 1
ATOM 905 C C . VAL A 1 114 ? 1.172 10.074 -13.823 1.00 93.44 114 VAL A C 1
ATOM 907 O O . VAL A 1 114 ? 0.537 10.777 -13.036 1.00 93.44 114 VAL A O 1
ATOM 910 N N . ASN A 1 115 ? 0.568 9.154 -14.581 1.00 94.44 115 ASN A N 1
ATOM 911 C CA . ASN A 1 115 ? -0.852 8.829 -14.459 1.00 94.44 115 ASN A CA 1
ATOM 912 C C . ASN A 1 115 ? -1.141 7.851 -13.308 1.00 94.44 115 ASN A C 1
ATOM 914 O O . ASN A 1 115 ? -2.303 7.672 -12.933 1.00 94.44 115 ASN A O 1
ATOM 918 N N . CYS A 1 116 ? -0.114 7.215 -12.742 1.00 91.88 116 CYS A N 1
ATOM 919 C CA . CYS A 1 116 ? -0.252 6.312 -11.609 1.00 91.88 116 CYS A CA 1
ATOM 920 C C . CYS A 1 116 ? -0.612 7.088 -10.326 1.00 91.88 116 CYS A C 1
ATOM 922 O O . CYS A 1 116 ? 0.071 8.030 -9.928 1.00 91.88 116 CYS A O 1
ATOM 924 N N . ASP A 1 117 ? -1.694 6.681 -9.656 1.00 93.06 117 ASP A N 1
ATOM 925 C CA . ASP A 1 117 ? -2.190 7.307 -8.422 1.00 93.06 117 ASP A CA 1
ATOM 926 C C . ASP A 1 117 ? -1.454 6.776 -7.179 1.00 93.06 117 ASP A C 1
ATOM 928 O O . ASP A 1 117 ? -1.916 5.839 -6.526 1.00 93.06 117 ASP A O 1
ATOM 932 N N . PHE A 1 118 ? -0.329 7.396 -6.816 1.00 92.94 118 PHE A N 1
ATOM 933 C CA . PHE A 1 118 ? 0.440 7.023 -5.617 1.00 92.94 118 PHE A CA 1
ATOM 934 C C . PHE A 1 118 ? -0.292 7.317 -4.289 1.00 92.94 118 PHE A C 1
ATOM 936 O O . PHE A 1 118 ? 0.060 6.771 -3.241 1.00 92.94 118 PHE A O 1
ATOM 943 N N . LEU A 1 119 ? -1.356 8.134 -4.302 1.00 92.94 119 LEU A N 1
ATOM 944 C CA . LEU A 1 119 ? -2.223 8.331 -3.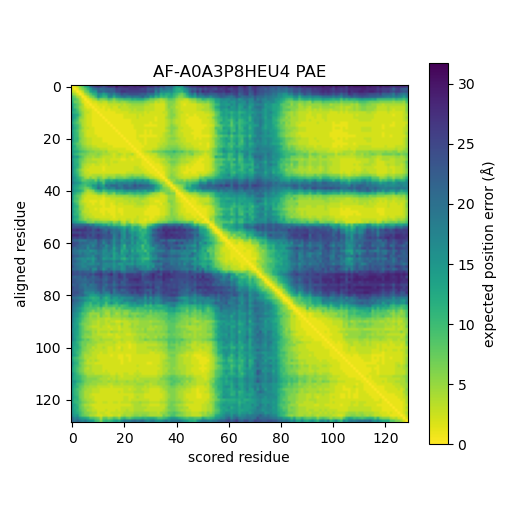130 1.00 92.94 119 LEU A CA 1
ATOM 945 C C . LEU A 1 119 ? -3.194 7.159 -2.935 1.00 92.94 119 LEU A C 1
ATOM 947 O O . LEU A 1 119 ? -3.752 6.980 -1.846 1.00 92.94 119 LEU A O 1
ATOM 951 N N . ASN A 1 120 ? -3.353 6.316 -3.960 1.00 94.88 120 ASN A N 1
ATOM 952 C CA . ASN A 1 120 ? -4.161 5.106 -3.932 1.00 94.88 120 ASN A CA 1
ATOM 953 C C . ASN A 1 120 ? -5.618 5.389 -3.528 1.00 94.88 120 ASN A C 1
ATOM 955 O O . ASN A 1 120 ? -6.204 4.640 -2.742 1.00 94.88 120 ASN A O 1
ATOM 959 N N . LEU A 1 121 ? -6.231 6.471 -4.016 1.00 92.50 121 LEU A N 1
ATOM 960 C CA . LEU A 1 121 ? -7.545 6.936 -3.549 1.00 92.50 121 LEU A CA 1
ATOM 961 C C . LEU A 1 121 ? -8.661 5.935 -3.869 1.00 92.50 121 LEU A C 1
ATOM 963 O O . LEU A 1 121 ? -9.533 5.680 -3.035 1.00 92.50 121 LEU A O 1
ATOM 967 N N . GLN A 1 122 ? -8.639 5.346 -5.066 1.00 91.75 122 GLN A N 1
ATOM 968 C CA . GLN A 1 122 ? -9.622 4.326 -5.458 1.00 91.75 122 GLN A CA 1
ATOM 969 C C . GLN A 1 122 ? -9.410 3.018 -4.695 1.00 91.75 122 GLN A C 1
ATOM 971 O O . GLN A 1 122 ? -10.365 2.439 -4.175 1.00 91.75 122 GLN A O 1
ATOM 976 N N . LEU A 1 123 ? -8.151 2.598 -4.554 1.00 92.19 123 LEU A N 1
ATOM 977 C CA . LEU A 1 123 ? -7.794 1.424 -3.766 1.00 92.19 123 LEU A CA 1
ATOM 978 C C . LEU A 1 123 ? -8.230 1.600 -2.304 1.00 92.19 123 LEU A C 1
ATOM 980 O O . LEU A 1 123 ? -8.858 0.707 -1.743 1.00 92.19 123 LEU A O 1
ATOM 984 N N . SER A 1 124 ? -8.010 2.778 -1.719 1.00 92.06 124 SER A N 1
ATOM 985 C CA . SER A 1 124 ? -8.434 3.106 -0.351 1.00 92.06 124 SER A CA 1
ATOM 986 C C . SER A 1 124 ? -9.934 2.925 -0.162 1.00 92.06 124 SER A C 1
ATOM 988 O O . SER A 1 124 ? -10.362 2.284 0.791 1.00 92.06 124 SER A O 1
ATOM 990 N N . LYS A 1 125 ? -10.743 3.422 -1.106 1.00 90.69 125 LYS A N 1
ATOM 991 C CA . LYS A 1 125 ? -12.203 3.255 -1.069 1.00 90.69 125 LYS A CA 1
ATOM 992 C C . LYS A 1 125 ? -12.611 1.784 -1.100 1.00 90.69 125 LYS A C 1
ATOM 994 O O . LYS A 1 125 ? -13.511 1.405 -0.363 1.00 90.69 125 LYS A O 1
ATOM 999 N N . SER A 1 126 ? -11.935 0.962 -1.906 1.00 88.44 126 SER A N 1
ATOM 1000 C CA . SER A 1 126 ? -12.203 -0.482 -1.979 1.00 88.44 126 SER A CA 1
ATOM 1001 C C . SER A 1 126 ? -11.812 -1.235 -0.701 1.00 88.44 126 SER A C 1
ATOM 1003 O O . SER A 1 126 ? -12.450 -2.220 -0.342 1.00 88.44 126 SER A O 1
ATOM 1005 N N . LEU A 1 127 ? -10.792 -0.746 0.012 1.00 84.81 127 LEU A N 1
ATOM 1006 C CA . LEU A 1 127 ? -10.310 -1.323 1.265 1.00 84.81 127 LEU A CA 1
ATOM 1007 C C . LEU A 1 127 ? -11.112 -0.854 2.482 1.00 84.81 127 LEU A C 1
ATOM 1009 O O . LEU A 1 127 ? -11.011 -1.484 3.526 1.00 84.81 127 LEU A O 1
ATOM 1013 N N . CYS A 1 128 ? -11.902 0.215 2.379 1.00 73.19 128 CYS A N 1
ATOM 1014 C CA . CYS A 1 128 ? -12.733 0.733 3.473 1.00 73.19 128 CYS A CA 1
ATOM 1015 C C . CYS A 1 128 ? -14.157 0.142 3.516 1.00 73.19 128 CYS A C 1
ATOM 1017 O O . CYS A 1 128 ? -14.968 0.612 4.310 1.00 73.19 128 CYS A O 1
ATOM 1019 N N . VAL A 1 129 ? -14.460 -0.863 2.682 1.00 57.81 129 VAL A N 1
ATOM 1020 C CA . VAL A 1 129 ? -15.747 -1.592 2.676 1.00 57.81 129 VAL A CA 1
ATOM 1021 C C . VAL A 1 129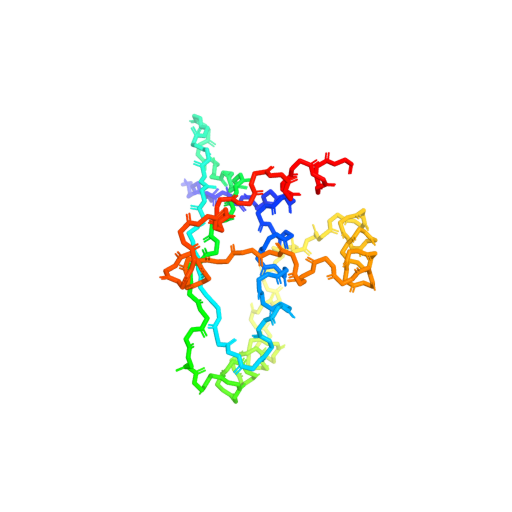 ? -15.776 -2.694 3.733 1.00 57.81 129 VAL A C 1
ATOM 1023 O O . VAL A 1 129 ? -14.710 -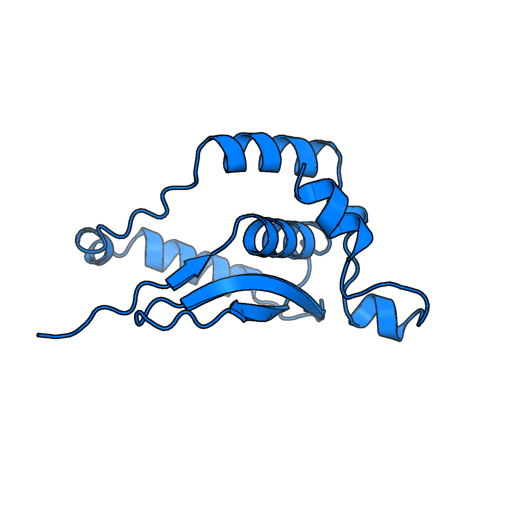3.318 3.979 1.00 57.81 129 VAL A O 1
#

Solvent-accessible surface area (backbone atoms only — not comparable to full-atom values): 7508 Å² total; per-residue (Å²): 134,85,80,78,66,54,73,43,79,30,70,62,17,52,49,47,52,52,26,51,42,65,54,38,76,90,30,40,65,46,62,48,78,41,64,52,82,53,95,78,66,36,44,36,29,58,34,47,37,44,34,43,66,55,85,49,97,41,67,71,62,51,51,50,47,53,48,51,56,72,67,42,70,74,52,79,72,57,82,72,69,84,71,69,54,69,66,56,58,53,51,50,54,48,43,56,71,71,46,49,25,75,70,62,38,28,40,55,53,22,74,77,37,79,85,48,56,28,78,33,64,70,59,49,59,66,68,71,108

Secondary structure (DSSP, 8-state):
------EEE-HHHHHHHHHHHHH-TTS---EEEEEEE-SSS-EEEEEEEE--------HHHHHHHHHHHHH-GGGGG--------HHHHHHHHHHHHTTGGGT---HHHHHH-TTS-TT-HHHHHHHT-

Radius of gyration: 16.53 Å; Cα contacts (8 Å, |Δi|>4): 162; chains: 1; bounding box: 36×31×51 Å